Protein AF-L5MBM3-F1 (afdb_monomer)

Solvent-accessible surface area (backbone atoms only — not comparable to full-atom values): 4390 Å² total; per-residue (Å²): 113,45,80,77,42,80,48,77,45,84,66,104,37,39,40,36,42,38,33,32,40,43,56,39,47,75,64,64,95,86,54,84,77,66,89,80,52,53,67,41,82,52,73,92,64,44,46,44,28,46,28,43,37,30,38,39,32,32,75,96,74,74,43,75,45,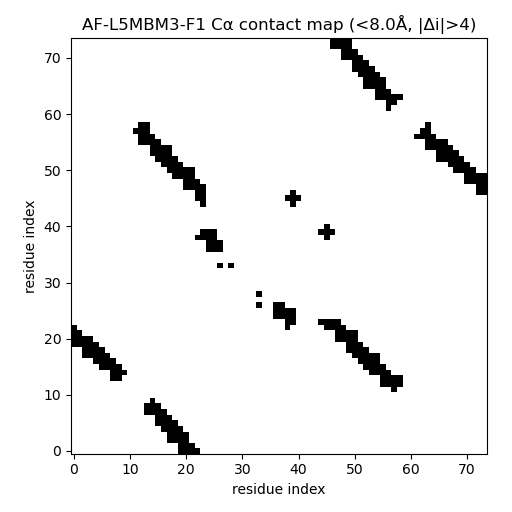81,75,43,78,49,73,43,80,106

Organism: Myotis davidii (NCBI:txid225400)

Mean predicted aligned error: 3.84 Å

Sequence (74 aa):
MRVVRARKQLVAGLNYFLDVEIGRTTCTKSQPNLASCPFHVQPHLRKEALCSFQVYTVPWLGKTSLVKSSCQDA

Foldseek 3Di:
DDFPDWDWDDDLFIKIKTWDKDWAFPDDPPDPPCVPTHGDPDPVRIWIKTKIWIKTGHVVVPDIDTPDIDIDTD

Nearest PDB structures (foldseek):
  6roa-assembly2_B  TM=9.522E-01  e=7.834E-09  Homo sapiens
  3nx0-assembly2_B  TM=9.572E-01  e=1.720E-08  Homo sapiens
  3s67-assembly1_A-2  TM=8.336E-01  e=9.808E-09  Homo sapiens
  3qrd-assembly3_A-2  TM=7.951E-01  e=5.593E-09  Homo sapiens
  6uio-assembly1_D  TM=8.738E-01  e=2.549E-05  Mus musculus

pLDDT: mean 94.46, std 4.34, range [75.81, 98.38]

Structure (mmCIF, N/CA/C/O backbone):
data_AF-L5MBM3-F1
#
_entry.id   AF-L5MBM3-F1
#
loop_
_atom_site.group_PDB
_atom_site.id
_atom_site.type_symbol
_atom_site.label_atom_id
_atom_site.label_alt_id
_atom_site.label_comp_id
_atom_site.label_asym_id
_atom_site.label_entity_id
_atom_site.label_seq_id
_atom_site.pdbx_PDB_ins_code
_atom_site.Cartn_x
_atom_site.Cartn_y
_atom_site.Cartn_z
_atom_site.occupancy
_atom_site.B_iso_or_equiv
_atom_site.auth_seq_id
_atom_site.auth_comp_id
_atom_site.auth_asym_id
_atom_site.auth_atom_id
_atom_site.pdbx_PDB_model_num
ATOM 1 N N . MET A 1 1 ? 2.796 -5.053 -10.651 1.00 88.25 1 MET A N 1
ATOM 2 C CA . MET A 1 1 ? 2.220 -4.932 -9.303 1.00 88.25 1 MET A CA 1
ATOM 3 C C . MET A 1 1 ? 0.777 -5.308 -9.453 1.00 88.25 1 MET A C 1
ATOM 5 O O . MET A 1 1 ? 0.107 -4.753 -10.317 1.00 88.25 1 MET A O 1
ATOM 9 N N . ARG A 1 2 ? 0.325 -6.269 -8.663 1.00 92.62 2 ARG A N 1
ATOM 10 C CA . ARG A 1 2 ? -1.036 -6.779 -8.736 1.00 92.62 2 ARG A CA 1
ATOM 11 C C . ARG A 1 2 ? -1.519 -7.066 -7.330 1.00 92.62 2 ARG A C 1
ATOM 13 O O . ARG A 1 2 ? -0.822 -7.715 -6.561 1.00 92.62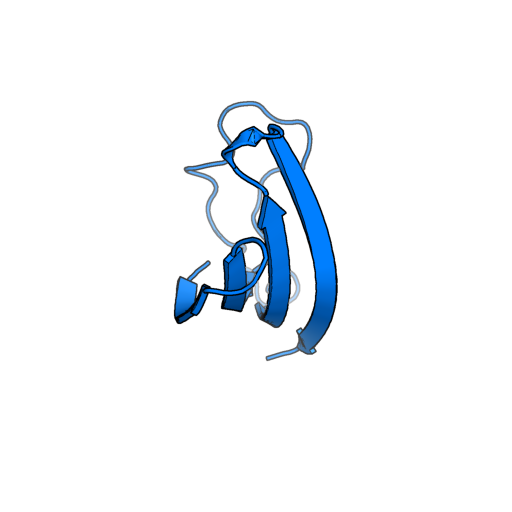 2 ARG 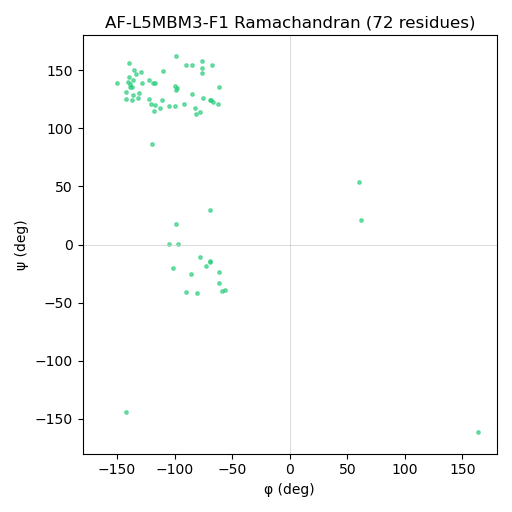A O 1
ATOM 20 N N . VAL A 1 3 ? -2.711 -6.591 -6.991 1.00 96.31 3 VAL A N 1
ATOM 21 C CA . VAL A 1 3 ? -3.376 -7.029 -5.763 1.00 96.31 3 VAL A CA 1
ATOM 22 C C . VAL A 1 3 ? -3.977 -8.399 -6.049 1.00 96.31 3 VAL A C 1
ATOM 24 O O . VAL A 1 3 ? -4.860 -8.526 -6.893 1.00 96.31 3 VAL A O 1
ATOM 27 N N . VAL A 1 4 ? -3.464 -9.427 -5.381 1.00 97.38 4 VAL A N 1
ATOM 28 C CA . VAL A 1 4 ? -3.936 -10.810 -5.520 1.00 97.38 4 VAL A CA 1
ATOM 29 C C . VAL A 1 4 ? -5.193 -11.011 -4.687 1.00 97.38 4 VAL A C 1
ATOM 31 O O . VAL A 1 4 ? -6.150 -11.645 -5.127 1.00 97.38 4 VAL A O 1
ATOM 34 N N . ARG A 1 5 ? -5.200 -10.458 -3.472 1.00 97.81 5 ARG A N 1
ATOM 35 C CA . ARG A 1 5 ? -6.326 -10.563 -2.550 1.00 97.81 5 ARG A CA 1
ATOM 36 C C . ARG A 1 5 ? -6.391 -9.339 -1.652 1.00 97.81 5 ARG A C 1
ATOM 38 O O . ARG A 1 5 ? -5.380 -8.885 -1.129 1.00 97.81 5 ARG A O 1
ATOM 45 N N . ALA A 1 6 ? -7.604 -8.854 -1.425 1.00 98.06 6 ALA A N 1
ATOM 46 C CA . ALA A 1 6 ? -7.881 -7.809 -0.454 1.00 98.06 6 ALA A CA 1
ATOM 47 C C . ALA A 1 6 ? -9.048 -8.241 0.429 1.00 98.06 6 ALA A C 1
ATOM 49 O O . ALA A 1 6 ? -10.084 -8.692 -0.058 1.00 98.06 6 ALA A O 1
ATOM 50 N N . ARG A 1 7 ? -8.868 -8.127 1.742 1.00 98.06 7 ARG A N 1
ATOM 51 C CA . ARG A 1 7 ? -9.889 -8.426 2.750 1.00 98.06 7 ARG A CA 1
ATOM 52 C C . ARG A 1 7 ? -9.888 -7.316 3.789 1.00 98.06 7 ARG A C 1
ATOM 54 O O . ARG A 1 7 ? -8.846 -6.721 4.058 1.00 98.06 7 ARG A O 1
ATOM 61 N N . LYS A 1 8 ? -11.046 -7.063 4.393 1.00 97.31 8 LYS A N 1
ATOM 62 C CA . LYS A 1 8 ? -11.193 -6.103 5.490 1.00 97.31 8 LYS A CA 1
ATOM 63 C C . LYS A 1 8 ? -11.927 -6.736 6.664 1.00 97.31 8 LYS A C 1
ATOM 65 O O . LYS A 1 8 ? -12.808 -7.567 6.464 1.00 97.31 8 LYS A O 1
ATOM 70 N N . GLN A 1 9 ? -11.593 -6.296 7.866 1.00 97.94 9 GLN A N 1
ATOM 71 C CA . GLN A 1 9 ? -12.245 -6.672 9.110 1.00 97.94 9 GLN A CA 1
ATOM 72 C C . GLN A 1 9 ? -12.549 -5.401 9.908 1.00 97.94 9 GLN A C 1
ATOM 74 O O . GLN A 1 9 ? -11.657 -4.586 10.151 1.00 97.94 9 GLN A O 1
ATOM 79 N N . LEU A 1 10 ? -13.810 -5.236 10.304 1.00 97.25 10 LEU A N 1
ATOM 80 C CA . LEU A 1 10 ? -14.257 -4.147 11.171 1.00 97.25 10 LEU A CA 1
ATOM 81 C C . LEU A 1 10 ? -14.030 -4.537 12.639 1.00 97.25 10 LEU A C 1
ATOM 83 O O . LEU A 1 10 ? -14.409 -5.631 13.049 1.00 97.25 10 LEU A O 1
ATOM 87 N N . VAL A 1 11 ? -13.390 -3.657 13.406 1.00 93.44 11 VAL A N 1
ATOM 88 C CA . VAL A 1 11 ? -13.080 -3.819 14.841 1.00 93.44 11 VAL A CA 1
ATOM 89 C C . VAL A 1 11 ? -13.240 -2.453 15.539 1.00 93.44 11 VAL A C 1
ATOM 91 O O . VAL A 1 11 ? -14.069 -1.655 15.114 1.00 93.44 11 VAL A O 1
ATOM 94 N N . ALA A 1 12 ? -12.421 -2.105 16.541 1.00 94.69 12 ALA A N 1
ATOM 95 C CA . ALA A 1 12 ? -12.272 -0.727 17.048 1.00 94.69 12 ALA A CA 1
ATOM 96 C C . ALA A 1 12 ? -11.557 0.231 16.049 1.00 94.69 12 ALA A C 1
ATOM 98 O O . ALA A 1 12 ? -10.854 1.162 16.437 1.00 94.69 12 ALA A O 1
ATOM 99 N N . GLY A 1 13 ? -11.709 -0.042 14.753 1.00 95.94 13 GLY A N 1
ATOM 100 C CA . GLY A 1 13 ? -10.973 0.483 13.608 1.00 95.94 13 GLY A CA 1
ATOM 101 C C . GLY A 1 13 ? -11.217 -0.425 12.394 1.00 95.94 13 GLY A C 1
ATOM 102 O O . GLY A 1 13 ? -12.160 -1.221 12.381 1.00 95.94 13 GLY A O 1
ATOM 103 N N . LEU A 1 14 ? -10.356 -0.354 11.383 1.00 97.75 14 LEU A N 1
ATOM 104 C CA . LEU A 1 14 ? -10.378 -1.225 10.207 1.00 97.75 14 LEU A CA 1
ATOM 105 C C . LEU A 1 14 ? -9.043 -1.953 10.071 1.00 97.75 14 LEU A C 1
ATOM 107 O O . LEU A 1 14 ? -7.992 -1.325 9.982 1.00 97.75 14 LEU A O 1
ATOM 111 N N . ASN A 1 15 ? -9.095 -3.279 10.008 1.00 98.12 15 ASN A N 1
ATOM 112 C CA . ASN A 1 15 ? -7.959 -4.125 9.660 1.00 98.12 15 ASN A CA 1
ATOM 113 C C . ASN A 1 15 ? -8.067 -4.545 8.194 1.00 98.12 15 ASN A C 1
ATOM 115 O O . ASN A 1 15 ? -9.016 -5.228 7.812 1.00 98.12 15 ASN A O 1
ATOM 119 N N . TYR A 1 16 ? -7.086 -4.174 7.382 1.00 98.25 16 TYR A N 1
ATOM 120 C CA . TYR A 1 16 ? -6.930 -4.623 6.005 1.00 98.25 16 TYR A CA 1
ATOM 121 C C . TYR A 1 16 ? -5.893 -5.736 5.927 1.00 98.25 16 TYR A C 1
ATOM 123 O O . TYR A 1 16 ? -4.816 -5.626 6.508 1.00 98.25 16 TYR A O 1
ATOM 131 N N . PHE A 1 17 ? -6.207 -6.777 5.163 1.00 98.31 17 PHE A N 1
ATOM 132 C CA . PHE A 1 17 ? -5.289 -7.855 4.815 1.00 98.31 17 PHE A CA 1
ATOM 133 C C . PHE A 1 17 ? -5.107 -7.844 3.301 1.00 98.31 17 PHE A C 1
ATOM 135 O O . PHE A 1 17 ? -6.071 -8.064 2.559 1.00 98.31 17 PHE A O 1
ATOM 142 N N . LEU A 1 18 ? -3.890 -7.551 2.857 1.00 98.31 18 LEU A N 1
ATOM 143 C CA . LEU A 1 18 ? -3.548 -7.352 1.455 1.00 98.31 18 LEU A CA 1
ATOM 144 C C . LEU A 1 18 ? -2.488 -8.368 1.051 1.00 98.31 18 LEU A C 1
ATOM 146 O O . LEU A 1 18 ? -1.399 -8.360 1.613 1.00 98.31 18 LEU A O 1
ATOM 150 N N . ASP A 1 19 ? -2.800 -9.192 0.060 1.00 98.06 19 ASP A N 1
ATOM 151 C CA . ASP A 1 19 ? -1.830 -10.053 -0.609 1.00 98.06 19 ASP A CA 1
ATOM 152 C C . ASP A 1 19 ? -1.536 -9.430 -1.979 1.00 98.06 19 ASP A C 1
ATOM 154 O O . ASP A 1 19 ? -2.450 -9.208 -2.782 1.00 98.06 19 ASP A O 1
ATOM 158 N N . VAL A 1 20 ? -0.278 -9.071 -2.224 1.00 97.62 20 VAL A N 1
ATOM 159 C CA . VAL A 1 20 ? 0.144 -8.232 -3.349 1.00 97.62 20 VAL A CA 1
ATOM 160 C C . VAL A 1 20 ? 1.390 -8.821 -3.990 1.00 97.62 20 VAL A C 1
ATOM 162 O O . VAL A 1 20 ? 2.389 -9.058 -3.320 1.00 97.62 20 VAL A O 1
ATOM 165 N N . GLU A 1 21 ? 1.355 -8.988 -5.304 1.00 96.12 21 GLU A N 1
ATOM 166 C CA . GLU A 1 21 ? 2.548 -9.227 -6.106 1.00 96.12 21 GLU A CA 1
ATOM 167 C C . GLU A 1 21 ? 3.212 -7.889 -6.406 1.00 96.12 21 GLU A C 1
ATOM 169 O O . GLU A 1 21 ? 2.635 -7.013 -7.068 1.00 96.12 21 GLU A O 1
ATOM 174 N N . ILE A 1 22 ? 4.436 -7.729 -5.923 1.00 94.94 22 ILE A N 1
ATOM 175 C CA . ILE A 1 22 ? 5.289 -6.581 -6.202 1.00 94.94 22 ILE A CA 1
ATOM 176 C C . ILE A 1 22 ? 6.443 -7.017 -7.099 1.00 94.94 22 ILE A C 1
ATOM 178 O O . ILE A 1 22 ? 6.886 -8.159 -7.059 1.00 94.94 22 ILE A O 1
ATOM 182 N N . GLY A 1 23 ? 6.927 -6.100 -7.929 1.00 94.12 23 GLY A N 1
ATOM 183 C CA . GLY A 1 23 ? 8.027 -6.375 -8.844 1.00 94.12 23 GLY A CA 1
ATOM 184 C C . GLY A 1 23 ? 8.986 -5.201 -8.912 1.00 94.12 23 GLY A C 1
ATOM 185 O O . GLY A 1 23 ? 8.599 -4.061 -8.638 1.00 94.12 23 GLY A O 1
ATOM 186 N N . ARG A 1 24 ? 10.238 -5.466 -9.283 1.00 93.94 24 ARG A N 1
ATOM 187 C CA . A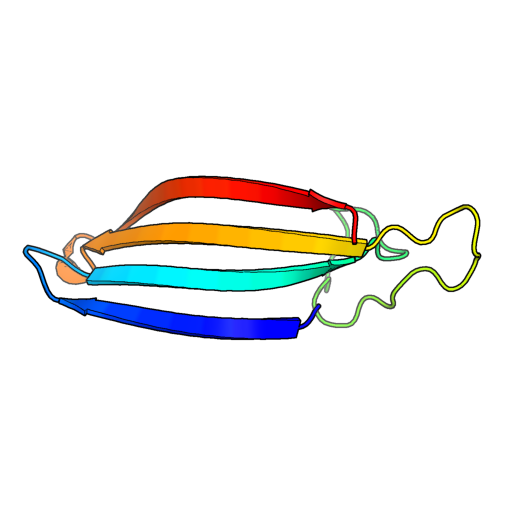RG A 1 24 ? 11.216 -4.402 -9.499 1.00 93.94 24 ARG A CA 1
ATOM 188 C C . ARG A 1 24 ? 10.848 -3.599 -10.747 1.00 93.94 24 ARG A C 1
ATOM 190 O O . ARG A 1 24 ? 10.727 -4.150 -11.842 1.00 93.94 24 ARG A O 1
ATOM 197 N N . THR A 1 25 ? 10.714 -2.292 -10.572 1.00 94.25 25 THR A N 1
ATOM 198 C CA . THR A 1 25 ? 10.468 -1.337 -11.652 1.00 94.25 25 THR A CA 1
ATOM 199 C C . THR A 1 25 ? 11.756 -0.652 -12.098 1.00 94.25 25 THR A C 1
ATOM 201 O O . THR A 1 25 ? 12.755 -0.692 -11.381 1.00 94.25 25 THR A O 1
ATOM 204 N N . THR A 1 26 ? 11.745 -0.044 -13.285 1.00 93.75 26 THR A N 1
ATOM 205 C CA . THR A 1 26 ? 12.915 0.655 -13.850 1.00 93.75 26 THR A CA 1
ATOM 206 C C . THR A 1 26 ? 13.158 2.039 -13.248 1.00 93.75 26 THR A C 1
ATOM 208 O O . THR A 1 26 ? 14.189 2.650 -13.516 1.00 93.75 26 THR A O 1
ATOM 211 N N . CYS A 1 27 ? 12.209 2.562 -12.473 1.00 93.12 27 CYS A N 1
ATOM 212 C CA . CYS A 1 27 ? 12.288 3.894 -11.881 1.00 93.12 27 CYS A CA 1
ATOM 213 C C . CYS A 1 27 ? 12.947 3.852 -10.507 1.00 93.12 27 CYS A C 1
ATOM 215 O O . CYS A 1 27 ? 12.879 2.860 -9.777 1.00 93.12 27 CYS A O 1
ATOM 217 N N . THR A 1 28 ? 13.543 4.974 -10.121 1.00 92.56 28 THR A N 1
ATOM 218 C CA . THR A 1 28 ? 14.080 5.152 -8.772 1.00 92.56 28 THR A CA 1
ATOM 219 C C . THR A 1 28 ? 12.983 5.628 -7.823 1.00 92.56 28 THR A C 1
ATOM 221 O O . THR A 1 28 ? 12.012 6.256 -8.235 1.00 92.56 28 THR A O 1
ATOM 224 N N . LYS A 1 29 ? 13.131 5.355 -6.522 1.00 91.25 29 LYS A N 1
ATOM 225 C CA . LYS A 1 29 ? 12.104 5.681 -5.512 1.00 91.25 29 LYS A CA 1
ATOM 226 C C . LYS A 1 29 ? 11.802 7.180 -5.380 1.00 91.25 29 LYS A C 1
ATOM 228 O O . LYS A 1 29 ? 10.731 7.526 -4.899 1.00 91.25 29 LYS A O 1
ATOM 233 N N . SER A 1 30 ? 12.737 8.046 -5.771 1.00 92.31 30 SER A N 1
ATOM 234 C CA . SER A 1 30 ? 12.640 9.501 -5.588 1.00 92.31 30 SER A CA 1
ATOM 235 C C . SER A 1 30 ? 12.132 10.243 -6.828 1.00 92.31 30 SER A C 1
ATOM 237 O O . SER A 1 30 ? 12.056 11.468 -6.811 1.00 92.31 30 SER A O 1
ATOM 239 N N . GLN A 1 31 ? 11.829 9.535 -7.920 1.00 90.31 31 GLN A N 1
ATOM 240 C CA . GLN A 1 31 ? 11.326 10.158 -9.142 1.00 90.31 31 GLN A CA 1
ATOM 241 C C . GLN A 1 31 ? 9.848 10.562 -9.010 1.00 90.31 31 GLN A C 1
ATOM 243 O O . GLN A 1 31 ? 9.074 9.872 -8.342 1.00 90.31 31 GLN A O 1
ATOM 248 N N . PRO A 1 32 ? 9.427 11.658 -9.665 1.00 86.62 32 PRO A N 1
ATOM 249 C CA . PRO A 1 32 ? 8.016 12.010 -9.761 1.00 86.62 32 PRO A CA 1
ATOM 250 C C . PRO A 1 32 ? 7.258 10.992 -10.631 1.00 86.62 32 PRO A C 1
ATOM 252 O O . PRO A 1 32 ? 7.832 10.373 -11.523 1.00 86.62 32 PRO A O 1
ATOM 255 N N . ASN A 1 33 ? 5.947 10.855 -10.405 1.00 82.44 33 ASN A N 1
ATOM 256 C CA . ASN A 1 33 ? 5.032 10.046 -11.228 1.00 82.44 33 ASN A CA 1
ATOM 257 C C . ASN A 1 33 ? 5.364 8.540 -11.310 1.00 82.44 33 ASN A C 1
ATOM 259 O O . ASN A 1 33 ? 5.423 7.948 -12.386 1.00 82.44 33 ASN A O 1
ATOM 263 N N . LEU A 1 34 ? 5.496 7.885 -10.153 1.00 88.56 34 LEU A N 1
ATOM 264 C CA . LEU A 1 34 ? 5.799 6.446 -10.045 1.00 88.56 34 LEU A CA 1
ATOM 265 C C . LEU A 1 34 ? 4.664 5.506 -10.486 1.00 88.56 34 LEU A C 1
ATOM 267 O O . LEU A 1 34 ? 4.909 4.320 -10.696 1.00 88.56 34 LEU A O 1
ATOM 271 N N . ALA A 1 35 ? 3.434 6.011 -10.624 1.00 85.69 35 ALA A N 1
ATOM 272 C CA . ALA A 1 35 ? 2.261 5.194 -10.949 1.00 85.69 35 ALA A CA 1
ATOM 273 C C . ALA A 1 35 ? 2.375 4.490 -12.314 1.00 85.69 35 ALA A C 1
ATOM 275 O O . ALA A 1 35 ? 1.913 3.362 -12.458 1.00 85.69 35 ALA A O 1
ATOM 276 N N . SER A 1 36 ? 3.034 5.128 -13.286 1.00 86.56 36 SER A N 1
ATOM 277 C CA . SER A 1 36 ? 3.198 4.606 -14.652 1.00 86.56 36 SER A CA 1
ATOM 278 C C . SER A 1 36 ? 4.557 3.939 -14.881 1.00 86.56 36 SER A C 1
ATOM 280 O O . SER A 1 36 ? 4.982 3.777 -16.024 1.00 86.56 36 SER A O 1
ATOM 282 N N . CYS A 1 37 ? 5.275 3.581 -13.814 1.00 91.19 37 CYS A N 1
ATOM 283 C CA . CYS A 1 37 ? 6.613 3.030 -13.951 1.00 91.19 37 CYS A CA 1
ATOM 284 C C . CYS A 1 37 ? 6.600 1.562 -14.430 1.00 91.19 37 CYS A C 1
ATOM 286 O O . CYS A 1 37 ? 5.982 0.717 -13.772 1.00 91.19 37 CYS A O 1
ATOM 288 N N . PRO A 1 38 ? 7.314 1.216 -15.519 1.00 92.25 38 PRO A N 1
ATOM 289 C CA . PRO A 1 38 ? 7.329 -0.145 -16.041 1.00 92.25 38 PRO A CA 1
ATOM 290 C C . PRO A 1 38 ? 8.203 -1.095 -15.204 1.00 92.25 38 PRO A C 1
ATOM 292 O O . PRO A 1 38 ? 9.126 -0.687 -14.494 1.00 92.25 38 PRO A O 1
ATOM 295 N N . PHE A 1 39 ? 7.920 -2.396 -15.312 1.00 93.12 39 PHE A N 1
ATOM 296 C CA . PHE A 1 39 ? 8.724 -3.460 -14.699 1.00 93.12 39 PHE A CA 1
ATOM 297 C C . PHE A 1 39 ? 10.016 -3.717 -15.478 1.00 93.12 39 PHE A C 1
ATOM 299 O O . PHE A 1 39 ? 10.075 -3.529 -16.694 1.00 93.12 39 PHE A O 1
ATOM 306 N N . HIS A 1 40 ? 11.056 -4.187 -14.784 1.00 92.94 40 HIS A N 1
ATOM 307 C CA . HIS A 1 40 ? 12.271 -4.650 -15.451 1.00 92.94 40 HIS A CA 1
ATOM 308 C C . HIS A 1 40 ? 12.001 -5.913 -16.274 1.00 92.94 40 HIS A C 1
ATOM 310 O O . HIS A 1 40 ? 11.603 -6.943 -15.737 1.00 92.94 40 HIS A O 1
ATOM 316 N N . VAL A 1 41 ? 12.302 -5.841 -17.572 1.00 89.19 41 VAL A N 1
ATOM 317 C CA . VAL A 1 41 ? 12.175 -6.971 -18.511 1.00 89.19 41 VAL A CA 1
ATOM 318 C C . VAL A 1 41 ? 13.431 -7.856 -18.517 1.00 89.19 41 VAL A C 1
ATOM 320 O O . VAL A 1 41 ? 13.363 -9.041 -18.825 1.00 89.19 41 VAL A O 1
ATOM 323 N N . GLN A 1 42 ? 14.592 -7.299 -18.153 1.00 91.50 42 GLN A N 1
ATOM 324 C CA . GLN A 1 42 ? 15.866 -8.023 -18.161 1.00 91.50 42 GLN A CA 1
ATOM 325 C C . GLN A 1 42 ? 15.883 -9.119 -17.076 1.00 91.50 42 GLN A C 1
ATOM 327 O O . GLN A 1 42 ? 15.730 -8.778 -15.901 1.00 91.50 42 GLN A O 1
ATOM 332 N N . PRO A 1 43 ? 16.132 -10.402 -17.414 1.00 87.50 43 PRO A N 1
ATOM 333 C CA . PRO A 1 43 ? 15.992 -11.523 -16.476 1.00 87.50 43 PRO A CA 1
ATOM 334 C C . PRO A 1 43 ? 16.817 -11.391 -15.191 1.00 87.50 43 PRO A C 1
ATOM 336 O O . PRO A 1 43 ? 16.329 -11.692 -14.112 1.00 87.50 43 PRO A O 1
ATOM 339 N N . HIS A 1 44 ? 18.043 -10.874 -15.289 1.00 89.94 44 HIS A N 1
ATOM 340 C CA . HIS A 1 44 ? 18.943 -10.693 -14.144 1.00 89.94 44 HIS A CA 1
ATOM 341 C C . HIS A 1 44 ? 18.530 -9.537 -13.211 1.00 89.94 44 HIS A C 1
ATOM 343 O O . HIS A 1 44 ? 18.962 -9.472 -12.060 1.00 89.94 44 HIS A O 1
ATOM 349 N N . LEU A 1 45 ? 17.696 -8.610 -13.695 1.00 90.44 45 LEU A N 1
ATOM 350 C CA . LEU A 1 45 ? 17.153 -7.502 -12.905 1.00 90.44 45 LEU A CA 1
ATOM 351 C C . LEU A 1 45 ? 15.716 -7.754 -12.461 1.00 90.44 45 LEU A C 1
ATOM 353 O O . LEU A 1 45 ? 15.282 -7.121 -11.493 1.00 90.44 45 LEU A O 1
ATOM 357 N N . ARG A 1 46 ? 15.002 -8.660 -13.136 1.00 90.00 46 ARG A N 1
ATOM 358 C CA . ARG A 1 46 ? 13.641 -9.058 -12.797 1.00 90.00 46 ARG A CA 1
ATOM 359 C C . ARG A 1 46 ? 13.641 -9.683 -11.406 1.00 90.00 46 ARG A C 1
ATOM 361 O O . ARG A 1 46 ? 14.345 -10.648 -11.134 1.00 90.00 46 ARG A O 1
ATOM 368 N N . LYS A 1 47 ? 12.862 -9.080 -10.516 1.00 92.94 47 LYS A N 1
ATOM 369 C CA . LYS A 1 47 ? 12.581 -9.597 -9.180 1.00 92.94 47 LYS A CA 1
ATOM 370 C C . LYS A 1 47 ? 11.108 -9.406 -8.921 1.00 92.94 47 LYS A C 1
ATOM 372 O O . LYS A 1 47 ? 10.622 -8.280 -9.043 1.00 92.94 47 LYS A O 1
ATOM 377 N N . GLU A 1 48 ? 10.435 -10.488 -8.588 1.00 93.88 48 GLU A N 1
ATOM 378 C CA . GLU A 1 48 ? 9.027 -10.516 -8.225 1.00 93.88 48 GLU A CA 1
ATOM 379 C C . GLU A 1 48 ? 8.928 -11.121 -6.832 1.00 93.88 48 GLU A C 1
ATOM 381 O O . GLU A 1 48 ? 9.694 -12.013 -6.481 1.00 93.88 48 GLU A O 1
ATOM 386 N N . ALA A 1 49 ? 8.034 -10.578 -6.020 1.00 96.12 49 ALA A N 1
ATOM 387 C CA . ALA A 1 49 ? 7.794 -11.073 -4.681 1.00 96.12 49 ALA A CA 1
ATOM 388 C C . ALA A 1 49 ? 6.300 -11.032 -4.388 1.00 96.12 49 ALA A C 1
ATOM 390 O O . ALA A 1 49 ? 5.610 -10.061 -4.723 1.00 96.12 49 ALA A O 1
ATOM 391 N N . LEU A 1 50 ? 5.812 -12.074 -3.728 1.00 97.31 50 LEU A N 1
ATOM 392 C CA . LEU A 1 50 ? 4.481 -12.098 -3.153 1.00 97.31 50 LEU A CA 1
ATOM 393 C C . LEU A 1 50 ? 4.578 -11.612 -1.709 1.00 97.31 50 LEU A C 1
ATOM 395 O O . LEU A 1 50 ? 5.285 -12.192 -0.885 1.00 97.31 50 LEU A O 1
ATOM 399 N N . CYS A 1 51 ? 3.865 -10.535 -1.406 1.00 97.75 51 CYS A N 1
ATOM 400 C CA . CYS A 1 51 ? 3.851 -9.932 -0.086 1.00 97.75 51 CYS A CA 1
ATOM 401 C C . CYS A 1 51 ? 2.462 -9.979 0.536 1.00 97.75 51 CYS A C 1
ATOM 403 O O . CYS A 1 51 ? 1.469 -9.661 -0.116 1.00 97.75 51 CYS A O 1
ATOM 405 N N . SER A 1 52 ? 2.417 -10.279 1.828 1.0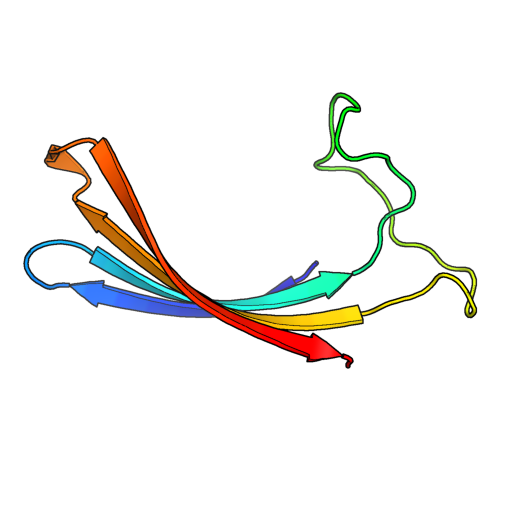0 98.19 52 SER A N 1
ATOM 406 C CA . SER A 1 52 ? 1.231 -10.174 2.668 1.00 98.19 52 SER A CA 1
ATOM 407 C C . SER A 1 52 ? 1.414 -9.045 3.676 1.00 98.19 52 SER A C 1
ATOM 409 O O . SER A 1 52 ? 2.364 -9.027 4.465 1.00 98.19 52 SER A O 1
ATOM 411 N N . PHE A 1 53 ? 0.469 -8.111 3.674 1.00 98.38 53 PHE A N 1
ATOM 412 C CA . PHE A 1 53 ? 0.429 -6.969 4.576 1.00 98.38 53 PHE A CA 1
ATOM 413 C C . PHE A 1 53 ? -0.833 -6.996 5.428 1.00 98.38 53 PHE A C 1
ATOM 415 O O . PHE A 1 53 ? -1.932 -7.259 4.938 1.00 98.38 53 PHE A O 1
ATOM 422 N N . GLN A 1 54 ? -0.674 -6.654 6.702 1.00 98.25 54 GLN A N 1
ATOM 423 C CA . GLN A 1 54 ? -1.777 -6.317 7.588 1.00 98.25 54 GLN A CA 1
ATOM 424 C C . GLN A 1 54 ? -1.670 -4.838 7.943 1.00 98.25 54 GLN A C 1
ATOM 426 O O . GLN A 1 54 ? -0.692 -4.422 8.563 1.00 98.25 54 GLN A O 1
ATOM 431 N N . VAL A 1 55 ? -2.671 -4.051 7.563 1.00 98.31 55 VAL A N 1
ATOM 432 C CA . VAL A 1 55 ? -2.719 -2.606 7.801 1.00 98.31 55 VAL A CA 1
ATOM 433 C C . VAL A 1 55 ? -3.900 -2.301 8.707 1.00 98.31 55 VAL A C 1
ATOM 435 O O . VAL A 1 55 ? -5.040 -2.584 8.351 1.00 98.31 55 VAL A O 1
ATOM 438 N N . TYR A 1 56 ? -3.635 -1.712 9.866 1.00 98.31 56 TYR A N 1
ATOM 439 C CA . TYR A 1 56 ? -4.672 -1.226 10.766 1.00 98.31 56 TYR A CA 1
ATOM 440 C C . TYR A 1 56 ? -4.851 0.272 10.580 1.00 98.31 56 TYR A C 1
ATOM 442 O O . TYR A 1 56 ? -3.876 1.019 10.562 1.00 98.31 56 TYR A O 1
ATOM 450 N N . THR A 1 57 ? -6.088 0.730 10.458 1.00 98.31 57 THR A N 1
ATOM 451 C CA . THR A 1 57 ? -6.401 2.155 10.390 1.00 98.31 57 THR A CA 1
ATOM 452 C C . THR A 1 57 ? -7.564 2.502 11.303 1.00 98.31 57 THR A C 1
ATOM 454 O O . THR A 1 57 ? -8.486 1.711 11.500 1.00 98.31 57 THR A O 1
ATOM 457 N N . VAL A 1 58 ? -7.524 3.708 11.853 1.00 98.00 58 VAL A N 1
ATOM 458 C CA . VAL A 1 58 ? -8.613 4.328 12.604 1.00 98.00 58 VAL A CA 1
ATOM 459 C C . VAL A 1 58 ? -8.983 5.604 11.845 1.00 98.00 58 VAL A C 1
ATOM 461 O O . VAL A 1 58 ? -8.408 6.660 12.125 1.00 98.00 58 VAL A O 1
ATOM 464 N N . PRO A 1 59 ? -9.882 5.520 10.841 1.00 95.69 59 PRO A N 1
ATOM 465 C CA . PRO A 1 59 ? -10.086 6.598 9.871 1.00 95.69 59 PRO A CA 1
ATOM 466 C C . PRO A 1 59 ? -10.503 7.923 10.508 1.00 95.69 59 PRO A C 1
ATOM 468 O O . PRO A 1 59 ? -9.990 8.971 10.135 1.00 95.69 59 PRO A O 1
ATOM 471 N N . TRP A 1 60 ? -11.369 7.875 11.526 1.00 95.88 60 TRP A N 1
ATOM 472 C CA . TRP A 1 60 ? -11.840 9.063 12.249 1.00 95.88 60 TRP A CA 1
ATOM 473 C C . TRP A 1 60 ? -10.760 9.738 13.107 1.00 95.88 60 TRP A C 1
ATOM 475 O O . TRP A 1 60 ? -10.942 10.875 13.522 1.00 95.88 60 TRP A O 1
ATOM 485 N N . LEU A 1 61 ? -9.632 9.067 13.363 1.00 97.56 61 LEU A N 1
ATOM 486 C CA . LEU A 1 61 ? -8.454 9.663 14.002 1.00 97.56 61 LEU A CA 1
ATOM 487 C C . LEU A 1 61 ? -7.319 9.941 13.004 1.00 97.56 61 LEU A C 1
ATOM 489 O O . LEU A 1 61 ? -6.249 10.374 13.424 1.00 97.56 61 LEU A O 1
ATOM 493 N N . GLY A 1 62 ? -7.502 9.636 11.713 1.00 96.75 62 GLY A N 1
ATOM 494 C CA . GLY A 1 62 ? -6.460 9.772 10.692 1.00 96.75 62 GLY A CA 1
ATOM 495 C C . GLY A 1 62 ? -5.225 8.892 10.926 1.00 96.75 62 GLY A C 1
ATOM 496 O O . GLY A 1 62 ? -4.150 9.198 10.417 1.00 96.75 62 GLY A O 1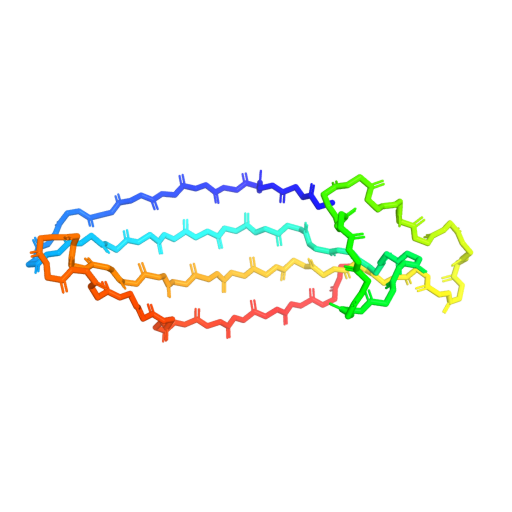
ATOM 497 N N . LYS A 1 63 ? -5.340 7.816 11.718 1.00 97.50 63 LYS A N 1
ATOM 498 C CA . LYS A 1 63 ? -4.203 6.951 12.077 1.00 97.50 63 LYS A CA 1
ATOM 499 C C . LYS A 1 63 ? -4.150 5.720 11.185 1.00 97.50 63 LYS A C 1
ATOM 501 O O . LYS A 1 63 ? -5.162 5.044 11.022 1.00 97.50 63 LYS A O 1
ATOM 506 N N . THR A 1 64 ? -2.961 5.382 10.695 1.00 98.06 64 THR A N 1
ATOM 507 C CA . THR A 1 64 ? -2.703 4.156 9.929 1.00 98.06 64 THR A CA 1
ATOM 508 C C . THR A 1 64 ? -1.381 3.542 10.370 1.00 98.06 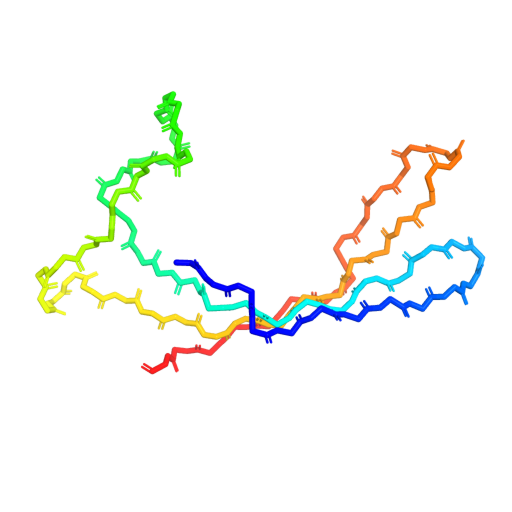64 THR A C 1
ATOM 510 O O . THR A 1 64 ? -0.387 4.245 10.538 1.00 98.06 64 THR A O 1
ATOM 513 N N . SER A 1 65 ? -1.367 2.226 10.554 1.00 97.69 65 SER A N 1
ATOM 514 C CA . SER A 1 65 ? -0.221 1.463 11.035 1.00 97.69 65 SER A CA 1
ATOM 515 C C . SER A 1 65 ? -0.067 0.175 10.236 1.00 97.69 65 SER A C 1
ATOM 517 O O . SER A 1 65 ? -1.034 -0.549 9.998 1.00 97.69 65 SER A O 1
ATOM 519 N N . LEU A 1 66 ? 1.170 -0.135 9.857 1.00 98.19 66 LEU A N 1
ATOM 520 C CA . LEU A 1 66 ? 1.526 -1.441 9.320 1.00 98.19 66 LEU A CA 1
ATOM 521 C C . LEU A 1 66 ? 1.738 -2.403 10.492 1.00 98.19 66 LEU A C 1
ATOM 52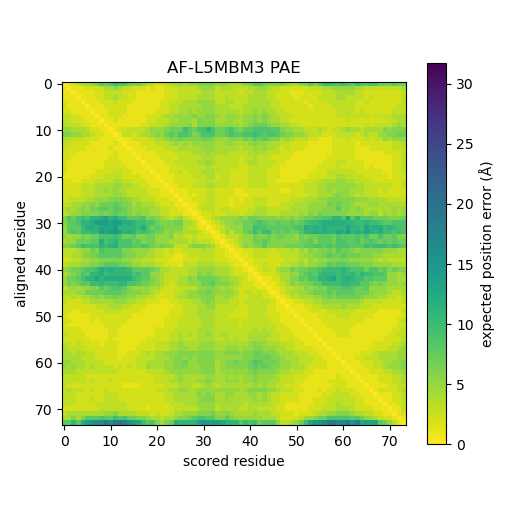3 O O . LEU A 1 66 ? 2.660 -2.227 11.280 1.00 98.19 66 LEU A O 1
ATOM 527 N N . VAL A 1 67 ? 0.856 -3.390 10.626 1.00 97.50 67 VAL A N 1
ATOM 528 C CA . VAL A 1 67 ? 0.857 -4.349 11.741 1.00 97.50 67 VAL A CA 1
ATOM 529 C C . VAL A 1 67 ? 1.703 -5.571 11.411 1.00 97.50 67 VAL A C 1
ATOM 531 O O . VAL A 1 67 ? 2.431 -6.071 12.263 1.00 97.50 67 VAL A O 1
ATOM 534 N N . LYS A 1 68 ? 1.607 -6.066 10.174 1.00 97.38 68 LYS A N 1
ATOM 535 C CA . LYS A 1 68 ? 2.427 -7.177 9.681 1.00 97.38 68 LYS A CA 1
ATOM 536 C C . LYS A 1 68 ? 2.862 -6.908 8.254 1.00 97.38 68 LYS A C 1
ATOM 538 O O . LYS A 1 68 ? 2.086 -6.390 7.452 1.00 97.38 68 LYS A O 1
ATOM 543 N N . SER A 1 69 ? 4.078 -7.328 7.944 1.00 97.69 69 SER A N 1
ATOM 544 C CA . SER A 1 69 ? 4.622 -7.362 6.593 1.00 97.69 69 SER A CA 1
ATOM 545 C C . SER A 1 69 ? 5.472 -8.609 6.435 1.00 97.69 69 SER A C 1
ATOM 547 O O . SER A 1 69 ? 6.400 -8.824 7.214 1.00 97.69 69 SER A O 1
ATOM 549 N N . SER A 1 70 ? 5.163 -9.416 5.432 1.00 97.69 70 SER A N 1
ATOM 550 C CA . SER A 1 70 ? 5.963 -10.570 5.039 1.00 97.69 70 SER A CA 1
ATOM 551 C C . SER A 1 70 ? 6.017 -10.622 3.522 1.00 97.69 70 SER A C 1
ATOM 553 O O . SER A 1 70 ? 5.007 -10.362 2.875 1.00 97.69 70 SER A O 1
ATOM 555 N N . CYS A 1 71 ? 7.184 -10.924 2.967 1.00 97.25 71 CYS A N 1
ATOM 556 C CA . CYS A 1 71 ? 7.399 -11.041 1.532 1.00 97.25 71 CYS A CA 1
ATOM 557 C C . CYS A 1 71 ? 8.235 -12.284 1.253 1.00 97.25 71 CYS A C 1
ATOM 559 O O . CYS A 1 71 ? 9.163 -12.581 2.008 1.00 97.25 71 CYS A O 1
ATOM 561 N N . GLN A 1 72 ? 7.909 -12.976 0.169 1.00 95.94 72 GLN A N 1
ATOM 562 C CA . GLN A 1 72 ? 8.685 -14.093 -0.354 1.00 95.94 72 GLN A CA 1
ATOM 563 C C . GLN A 1 72 ? 8.951 -13.858 -1.835 1.00 95.94 72 GLN A C 1
ATOM 565 O O . GLN A 1 72 ? 8.068 -13.368 -2.542 1.00 95.94 72 GLN A O 1
ATOM 570 N N . ASP A 1 73 ? 10.166 -14.174 -2.277 1.00 91.44 73 ASP A N 1
ATOM 571 C CA . ASP A 1 73 ? 10.505 -14.151 -3.698 1.00 91.44 73 ASP A CA 1
ATOM 572 C C . ASP A 1 73 ? 9.618 -15.171 -4.434 1.00 91.44 73 ASP A C 1
ATOM 574 O O . ASP A 1 73 ? 9.373 -16.266 -3.919 1.00 91.44 73 ASP A O 1
ATOM 578 N N . ALA A 1 74 ? 9.078 -14.759 -5.582 1.00 75.81 74 ALA A N 1
ATOM 579 C CA . ALA A 1 74 ? 8.192 -15.569 -6.418 1.00 75.81 74 ALA A CA 1
ATOM 580 C C . ALA A 1 74 ? 8.972 -16.454 -7.400 1.00 75.81 74 ALA A C 1
ATOM 582 O O . ALA A 1 74 ? 10.051 -16.015 -7.868 1.00 75.81 74 ALA A O 1
#

Radius of gyration: 14.98 Å; Cα contacts (8 Å, |Δi|>4): 148; chains: 1; bounding box: 33×28×36 Å

InterPro domains:
  IPR000010 Cystatin domain [PF00031] (2-60)
  IPR000010 Cystatin domain [SM00043] (1-72)
  IPR000010 Cystatin domain [cd00042] (2-71)
  IPR018073 Pr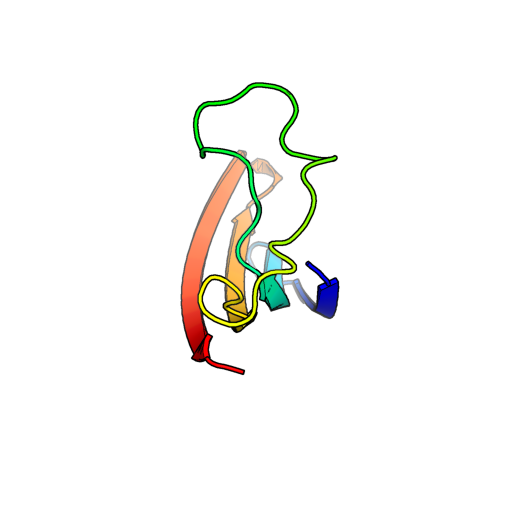oteinase inhibitor I25, cystatin, conserved site [PS00287] (8-21)
  IPR046350 Cystatin superfamily [SSF54403] (2-72)

Secondary structure (DSSP, 8-state):
-EEEEEEEEESSSEEEEEEEEEE-BSS-TTSS-GGGPPBP-STTT--EEEEEEEEEEEGGGTEEEEEEEEEEE-